Protein AF-A0A968ERX1-F1 (afdb_monomer_lite)

Secondary structure (DSSP, 8-state):
-HHHHHH-SSTT--EEEEEE-SSSHHHHHHHHHHHTT--EEEEEEE--S--HHHHHHHHS---PPPGGGPPP-S-GGG--S--TTHHHHHHHHTTT-SS--

Radius of gyration: 15.02 Å; chains: 1; bounding box: 30×35×37 Å

Sequence (101 aa):
VFAYLRVAPSPGEPVDVAVPTGNFGNVYAGFVARRMGVPIERLIVATNENDVLAEFFATGRYRVRAAADVVPTSSPSMDISKASNFERYVYALHGDDPVAT

pLDDT: mean 93.43, std 5.03, range [61.69, 98.12]

Foldseek 3Di:
DVVLVVPQPDPPRADEAEDADAQCPVLVVVVVVVVVPRRHDHYHYDADPLCQVVCCVVPVDRDFDDLVRQDCDPCNRNSHRDNNCVVVVVCVVQVVDPVSD

Structure (mmCIF, N/CA/C/O backbone):
data_AF-A0A968ERX1-F1
#
_entry.id   AF-A0A968ERX1-F1
#
loop_
_atom_site.group_PDB
_atom_site.id
_atom_site.type_symbol
_atom_site.label_atom_id
_atom_site.label_alt_id
_atom_site.label_comp_id
_atom_site.label_asym_id
_atom_site.label_entity_id
_atom_site.label_seq_id
_atom_site.pdbx_PDB_ins_code
_atom_site.Cartn_x
_atom_site.Cartn_y
_atom_site.Cartn_z
_atom_site.occupancy
_atom_site.B_iso_or_equiv
_atom_site.auth_seq_id
_atom_site.auth_comp_id
_atom_site.auth_asym_id
_atom_site.auth_atom_id
_atom_site.pdbx_PDB_model_num
ATOM 1 N N . VAL A 1 1 ? -0.848 0.620 13.947 1.00 90.56 1 VAL A N 1
ATOM 2 C CA . VAL A 1 1 ? -1.514 0.703 15.273 1.00 90.56 1 VAL A CA 1
ATOM 3 C C . VAL A 1 1 ? -0.933 1.816 16.136 1.00 90.56 1 VAL A C 1
ATOM 5 O O . VAL A 1 1 ? -1.664 2.744 16.431 1.00 90.56 1 VAL A O 1
ATOM 8 N N . PHE A 1 2 ? 0.361 1.787 16.486 1.00 96.56 2 PHE A N 1
ATOM 9 C CA . PHE A 1 2 ? 0.968 2.817 17.348 1.00 96.56 2 PHE A CA 1
ATOM 10 C C . PHE A 1 2 ? 0.709 4.256 16.871 1.00 96.56 2 PHE A C 1
ATOM 12 O O . PHE A 1 2 ? 0.216 5.071 17.640 1.00 96.56 2 PHE A O 1
ATOM 19 N N . ALA A 1 3 ? 0.978 4.548 15.592 1.00 96.19 3 ALA A N 1
ATOM 20 C CA . ALA A 1 3 ? 0.746 5.879 15.030 1.00 96.19 3 ALA A CA 1
ATOM 21 C C . ALA A 1 3 ? -0.732 6.300 15.113 1.00 96.19 3 ALA A C 1
ATOM 23 O O . ALA A 1 3 ? -1.007 7.402 15.566 1.00 96.19 3 ALA A O 1
ATOM 24 N N . TYR A 1 4 ? -1.670 5.406 14.772 1.00 97.56 4 TYR A N 1
ATOM 25 C CA . TYR A 1 4 ? -3.114 5.659 14.875 1.00 97.56 4 TYR A CA 1
ATOM 26 C C . TYR A 1 4 ? -3.511 6.134 16.280 1.00 97.56 4 TYR A C 1
ATOM 28 O O . TYR A 1 4 ? -4.093 7.201 16.423 1.00 97.56 4 TYR A O 1
ATOM 36 N N . LEU A 1 5 ? -3.095 5.405 17.322 1.00 96.62 5 LEU A N 1
ATOM 37 C CA . LEU A 1 5 ? -3.411 5.739 18.718 1.00 96.62 5 LEU A CA 1
ATOM 38 C C . LEU A 1 5 ? -2.843 7.093 19.176 1.00 96.62 5 LEU A C 1
ATOM 40 O O . LEU A 1 5 ? -3.252 7.609 20.210 1.00 96.62 5 LEU A O 1
ATOM 44 N N . ARG A 1 6 ? -1.869 7.645 18.447 1.00 96.88 6 ARG A N 1
ATOM 45 C CA . ARG A 1 6 ? -1.211 8.916 18.771 1.00 96.88 6 ARG A CA 1
ATOM 46 C C . ARG A 1 6 ? -1.780 10.104 18.007 1.00 96.88 6 ARG A C 1
ATOM 48 O O . ARG A 1 6 ? -1.552 11.226 18.444 1.00 96.88 6 ARG A O 1
ATOM 55 N N . VAL A 1 7 ? -2.435 9.868 16.871 1.00 96.88 7 VAL A N 1
ATOM 56 C CA . VAL A 1 7 ? -2.872 10.934 15.953 1.00 96.88 7 VAL A CA 1
ATOM 57 C C . VAL A 1 7 ? -4.381 10.970 15.733 1.00 96.88 7 VAL A C 1
ATOM 59 O O . VAL A 1 7 ? -4.875 11.978 15.242 1.00 96.88 7 VAL A O 1
ATOM 62 N N . ALA A 1 8 ? -5.108 9.901 16.075 1.00 96.31 8 ALA A N 1
ATOM 63 C CA . ALA A 1 8 ? -6.564 9.888 15.994 1.00 96.31 8 ALA A CA 1
ATOM 64 C C . ALA A 1 8 ? -7.145 10.992 16.902 1.00 96.31 8 ALA A C 1
ATOM 66 O O . ALA A 1 8 ? -6.771 11.041 18.079 1.00 96.31 8 ALA A O 1
ATOM 67 N N . PRO A 1 9 ? -8.038 11.868 16.399 1.00 92.12 9 PRO A N 1
ATOM 68 C CA . PRO A 1 9 ? -8.581 12.963 17.205 1.00 92.12 9 PRO A CA 1
ATOM 69 C C . PRO A 1 9 ? -9.437 12.461 18.374 1.00 92.12 9 PRO A C 1
ATOM 71 O O . PRO A 1 9 ? -9.429 13.054 19.452 1.00 92.12 9 PRO A O 1
ATOM 74 N N . SER A 1 10 ? -10.125 11.332 18.184 1.00 95.25 10 SER A N 1
ATOM 75 C CA . SER A 1 10 ? -10.819 10.601 19.242 1.00 95.25 10 SER A CA 1
ATOM 76 C C . SER A 1 10 ? -10.844 9.085 18.960 1.00 95.25 10 SER A C 1
ATOM 78 O O . SER A 1 10 ? -10.562 8.654 17.834 1.00 95.25 10 SER A O 1
ATOM 80 N N . PRO A 1 11 ? -11.127 8.230 19.965 1.00 92.81 11 PRO A N 1
ATOM 81 C CA . PRO A 1 11 ? -11.217 6.787 19.760 1.00 92.81 11 PRO A CA 1
ATOM 82 C C . PRO A 1 11 ? -12.266 6.422 18.705 1.00 92.81 11 PRO A C 1
ATOM 84 O O . PRO A 1 11 ? -13.434 6.771 18.835 1.00 92.81 11 PRO A O 1
ATOM 87 N N . GLY A 1 12 ? -11.855 5.671 17.684 1.00 94.19 12 GLY A N 1
ATOM 88 C CA . GLY A 1 12 ? -12.749 5.232 16.612 1.00 94.19 12 GLY A CA 1
ATOM 89 C C . GLY A 1 12 ? -12.838 6.200 15.434 1.00 94.19 12 GLY A C 1
ATOM 90 O O . GLY A 1 12 ? -13.297 5.788 14.372 1.00 94.19 12 GLY A O 1
ATOM 91 N N . GLU A 1 13 ? -12.347 7.437 15.563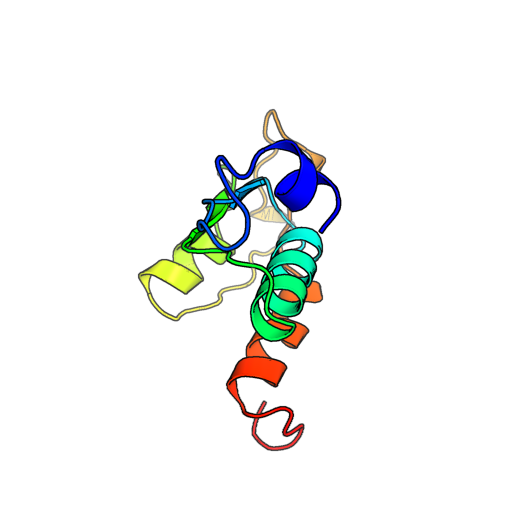 1.00 97.50 13 GLU A N 1
ATOM 92 C CA . GLU A 1 13 ? -12.266 8.335 14.413 1.00 97.50 13 GLU A CA 1
ATOM 93 C C . GLU A 1 13 ? -11.237 7.820 13.402 1.00 97.50 13 GLU A C 1
ATOM 95 O O . GLU A 1 13 ? -10.148 7.380 13.802 1.00 97.50 13 GLU A O 1
ATOM 100 N N . PRO A 1 14 ? -11.575 7.830 12.102 1.00 97.25 14 PRO A N 1
ATOM 101 C CA . PRO A 1 14 ? -10.697 7.313 11.077 1.00 97.25 14 PRO A CA 1
ATOM 102 C C . PRO A 1 14 ? -9.565 8.283 10.743 1.00 97.25 14 PRO A C 1
ATOM 104 O O . PRO A 1 14 ? -9.690 9.499 10.879 1.00 97.25 14 PRO A O 1
ATOM 107 N N . VAL A 1 15 ? -8.461 7.732 10.245 1.00 97.75 15 VAL A N 1
ATOM 108 C CA . VAL A 1 15 ? -7.339 8.512 9.713 1.00 97.75 15 VAL A CA 1
ATOM 109 C C . VAL A 1 15 ? -6.980 8.047 8.311 1.00 97.75 15 VAL A C 1
ATOM 111 O O . VAL A 1 15 ? -7.130 6.871 7.967 1.00 97.75 15 VAL A O 1
ATOM 114 N N . ASP A 1 16 ? -6.440 8.962 7.517 1.00 98.00 16 ASP A N 1
ATOM 115 C CA . ASP A 1 16 ? -5.791 8.620 6.259 1.00 98.00 16 ASP A CA 1
ATOM 116 C C . ASP A 1 16 ? -4.309 8.338 6.490 1.00 98.00 16 ASP A C 1
ATOM 118 O O . ASP A 1 16 ? -3.635 9.021 7.264 1.00 98.00 16 ASP A O 1
ATOM 122 N N . VAL A 1 17 ? -3.784 7.334 5.795 1.00 98.00 17 VAL A N 1
ATOM 123 C CA . VAL A 1 17 ? -2.378 6.942 5.888 1.00 98.00 17 VAL A CA 1
ATOM 124 C C . VAL A 1 17 ? -1.779 6.940 4.492 1.00 98.00 17 VAL A C 1
ATOM 126 O O . VAL A 1 17 ? -2.172 6.139 3.649 1.00 98.00 17 VAL A O 1
ATOM 129 N N . ALA A 1 18 ? -0.801 7.812 4.256 1.00 97.88 18 ALA A N 1
ATOM 130 C 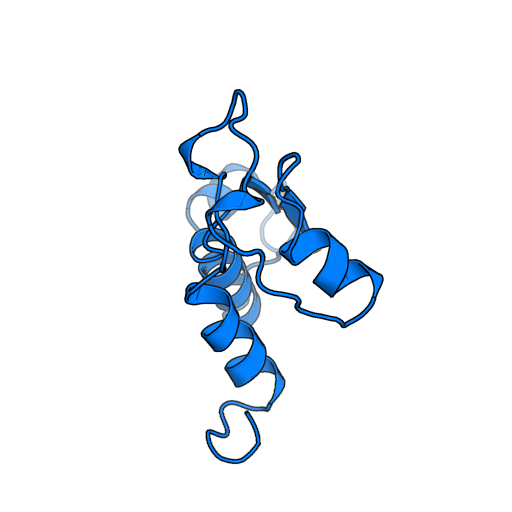CA . ALA A 1 18 ? 0.009 7.793 3.045 1.00 97.88 18 ALA A CA 1
ATOM 131 C C . ALA A 1 18 ? 1.325 7.059 3.295 1.00 97.88 18 ALA A C 1
ATOM 133 O O . ALA A 1 18 ? 2.026 7.335 4.269 1.00 97.88 18 ALA A O 1
ATOM 134 N N . VAL A 1 19 ? 1.655 6.118 2.412 1.00 97.25 19 VAL A N 1
ATOM 135 C CA . VAL A 1 19 ? 2.862 5.301 2.519 1.00 97.25 19 VAL A CA 1
ATOM 136 C C . VAL A 1 19 ? 3.679 5.449 1.233 1.00 97.25 19 VAL A C 1
ATOM 138 O O . VAL A 1 19 ? 3.253 4.932 0.196 1.00 97.25 19 VAL A O 1
ATOM 141 N N . PRO A 1 20 ? 4.855 6.106 1.275 1.00 95.62 20 PRO A N 1
ATOM 142 C CA . PRO A 1 20 ? 5.817 6.016 0.185 1.00 95.62 20 PRO A CA 1
ATOM 143 C C . PRO A 1 20 ? 6.308 4.571 0.093 1.00 95.62 20 PRO A C 1
ATOM 145 O O . PRO A 1 20 ? 6.789 3.999 1.078 1.00 95.62 20 PRO A O 1
ATOM 148 N N . THR A 1 21 ? 6.116 3.930 -1.058 1.00 93.69 21 THR A N 1
ATOM 149 C CA . THR A 1 21 ? 6.404 2.505 -1.197 1.00 93.69 21 THR A CA 1
ATOM 150 C C . THR A 1 21 ? 6.948 2.138 -2.567 1.00 93.69 21 THR A C 1
ATOM 152 O O . THR A 1 21 ? 6.454 2.587 -3.594 1.00 93.69 21 THR A O 1
ATOM 155 N N . GLY A 1 22 ? 7.945 1.256 -2.553 1.00 90.50 22 GLY A N 1
ATOM 156 C CA . GLY A 1 22 ? 8.309 0.451 -3.710 1.00 90.50 22 GLY A CA 1
ATOM 157 C C . GLY A 1 22 ? 7.770 -0.969 -3.550 1.00 90.50 22 GLY A C 1
ATOM 158 O O . GLY A 1 22 ? 6.855 -1.401 -4.241 1.00 90.50 22 GLY A O 1
ATOM 159 N N . ASN A 1 23 ? 8.295 -1.700 -2.563 1.00 93.69 23 ASN A N 1
ATOM 160 C CA . ASN A 1 23 ? 8.038 -3.135 -2.425 1.00 93.69 23 ASN A CA 1
ATOM 161 C C . ASN A 1 23 ? 6.652 -3.522 -1.849 1.00 93.69 23 ASN A C 1
ATOM 163 O O . ASN A 1 23 ? 6.403 -4.698 -1.592 1.00 93.69 23 ASN A O 1
ATOM 167 N N . PHE A 1 24 ? 5.765 -2.560 -1.579 1.00 96.25 24 PHE A N 1
ATOM 168 C CA . PHE A 1 24 ? 4.395 -2.750 -1.067 1.00 96.25 24 PHE A CA 1
ATOM 169 C C . PHE A 1 24 ? 4.237 -3.351 0.346 1.00 96.25 24 PHE A C 1
ATOM 171 O O . PHE A 1 24 ? 3.123 -3.440 0.850 1.00 96.25 24 PHE A O 1
ATOM 178 N N . GLY A 1 25 ? 5.316 -3.724 1.042 1.00 96.19 25 GLY A N 1
ATOM 179 C CA . GLY A 1 25 ? 5.231 -4.364 2.366 1.00 96.19 25 GLY A CA 1
ATOM 180 C C . GLY A 1 25 ? 4.583 -3.484 3.442 1.00 96.19 25 GLY A C 1
ATOM 181 O O . GLY A 1 25 ? 3.696 -3.934 4.162 1.00 96.19 25 GLY A O 1
ATOM 182 N N . ASN A 1 26 ? 4.964 -2.204 3.504 1.00 96.31 26 ASN A N 1
ATOM 183 C CA . ASN A 1 26 ? 4.387 -1.254 4.463 1.00 96.31 26 ASN A CA 1
ATOM 184 C C . ASN A 1 26 ? 2.904 -0.975 4.180 1.00 96.31 26 ASN A C 1
ATOM 186 O O . ASN A 1 26 ? 2.110 -0.861 5.112 1.00 96.31 26 ASN A O 1
ATOM 190 N N . VAL A 1 27 ? 2.520 -0.910 2.900 1.00 97.38 27 VAL A N 1
ATOM 191 C CA . VAL A 1 27 ? 1.110 -0.785 2.507 1.00 97.38 27 VAL A CA 1
ATOM 192 C C . VAL A 1 27 ? 0.351 -2.046 2.900 1.00 97.38 27 VAL A C 1
ATOM 194 O O . VAL A 1 27 ? -0.685 -1.945 3.546 1.00 97.38 27 VAL A O 1
ATOM 197 N N . TYR A 1 28 ? 0.881 -3.236 2.610 1.00 97.62 28 TYR A N 1
ATOM 198 C CA . TYR A 1 28 ? 0.240 -4.487 3.009 1.00 97.62 28 TYR A CA 1
ATOM 199 C C . TYR A 1 28 ? 0.045 -4.578 4.532 1.00 97.62 28 TYR A C 1
ATOM 201 O O . TYR A 1 28 ? -1.030 -4.950 4.992 1.00 97.62 28 TYR A O 1
ATOM 209 N N . ALA A 1 29 ? 1.024 -4.149 5.334 1.00 97.81 29 ALA A N 1
ATOM 210 C CA . ALA A 1 29 ? 0.868 -4.070 6.788 1.00 97.81 29 ALA A CA 1
ATOM 211 C C . ALA A 1 29 ? -0.245 -3.089 7.213 1.00 97.81 29 ALA A C 1
ATOM 213 O O . ALA A 1 29 ? -1.012 -3.386 8.129 1.00 97.81 29 ALA A O 1
ATOM 214 N N . GLY A 1 30 ? -0.371 -1.943 6.534 1.00 97.75 30 GLY A N 1
ATOM 215 C CA . GLY A 1 30 ? -1.484 -1.008 6.723 1.00 97.75 30 GLY A CA 1
ATOM 216 C C . GLY A 1 30 ? -2.842 -1.620 6.361 1.00 97.75 30 GLY A C 1
ATOM 217 O O . GLY A 1 30 ? -3.805 -1.469 7.110 1.00 97.75 30 GLY A O 1
ATOM 218 N N . PHE A 1 31 ? -2.905 -2.371 5.260 1.00 97.62 31 PHE A N 1
ATOM 219 C CA . PHE A 1 31 ? -4.092 -3.117 4.840 1.00 97.62 31 PHE A CA 1
ATOM 220 C C . PHE A 1 31 ? -4.497 -4.171 5.879 1.00 97.62 31 PHE A C 1
ATOM 222 O O . PHE A 1 31 ? -5.660 -4.226 6.276 1.00 97.62 31 PHE A O 1
ATOM 229 N N . VAL A 1 32 ? -3.540 -4.951 6.390 1.00 97.88 32 VAL A N 1
ATOM 230 C CA . VAL A 1 32 ? -3.783 -5.922 7.468 1.00 97.88 32 VAL A CA 1
ATOM 231 C C . VAL A 1 32 ? -4.283 -5.216 8.729 1.00 97.88 32 VAL A C 1
ATOM 233 O O . VAL A 1 32 ? -5.280 -5.640 9.305 1.00 97.88 32 VAL A O 1
ATOM 236 N N . ALA A 1 33 ? -3.664 -4.101 9.131 1.00 98.06 33 ALA A N 1
ATOM 237 C CA . ALA A 1 33 ? -4.116 -3.325 10.287 1.00 98.06 33 ALA A CA 1
ATOM 238 C C . ALA A 1 33 ? -5.566 -2.833 10.127 1.00 98.06 33 ALA A C 1
ATOM 240 O O . ALA A 1 33 ? -6.345 -2.915 11.077 1.00 98.06 33 ALA A O 1
ATOM 241 N N . ARG A 1 34 ? -5.952 -2.384 8.924 1.00 97.62 34 ARG A N 1
ATOM 242 C CA . ARG A 1 34 ? -7.343 -2.032 8.603 1.00 97.62 34 ARG A CA 1
ATOM 243 C C . ARG A 1 34 ? -8.274 -3.244 8.718 1.00 97.62 34 ARG A C 1
ATOM 245 O O . ARG A 1 34 ? -9.310 -3.140 9.366 1.00 97.62 34 ARG A O 1
ATOM 252 N N . ARG A 1 35 ? -7.900 -4.403 8.155 1.00 96.06 35 ARG A N 1
ATOM 253 C CA . ARG A 1 35 ? -8.680 -5.660 8.244 1.00 96.06 35 ARG A CA 1
ATOM 254 C C . ARG A 1 35 ? -8.832 -6.149 9.693 1.00 96.06 35 ARG A C 1
ATOM 256 O O . ARG A 1 35 ? -9.834 -6.773 10.017 1.00 96.06 35 ARG A O 1
ATOM 263 N N . MET A 1 36 ? -7.879 -5.823 10.569 1.00 97.31 36 MET A N 1
ATOM 264 C CA . MET A 1 36 ? -7.934 -6.093 12.014 1.00 97.31 36 MET A CA 1
ATOM 265 C C . MET A 1 36 ? -8.787 -5.087 12.813 1.00 97.31 36 MET A C 1
ATOM 267 O O . MET A 1 36 ? -8.910 -5.239 14.026 1.00 97.31 36 MET A O 1
ATOM 271 N N . GLY A 1 37 ? -9.362 -4.065 12.171 1.00 97.12 37 GLY A N 1
ATOM 272 C CA . GLY A 1 37 ? -10.273 -3.108 12.806 1.00 97.12 37 GLY A CA 1
ATOM 273 C C . GLY A 1 37 ? -9.659 -1.755 13.169 1.00 97.12 37 GLY A C 1
ATOM 274 O O . GLY A 1 37 ? -10.321 -0.960 13.829 1.00 97.12 37 GLY A O 1
ATOM 275 N N . VAL A 1 38 ? -8.424 -1.451 12.750 1.00 98.06 38 VAL A N 1
ATOM 276 C CA . VAL A 1 38 ? -7.893 -0.085 12.895 1.00 98.06 38 VAL A CA 1
ATOM 277 C C . VAL A 1 38 ? -8.653 0.855 11.942 1.00 98.06 38 VAL A C 1
ATOM 279 O O . VAL A 1 38 ? -8.678 0.564 10.743 1.00 98.06 38 VAL A O 1
ATOM 282 N N . PRO A 1 39 ? -9.218 1.983 12.421 1.00 97.94 39 PRO A N 1
ATOM 283 C CA . PRO A 1 39 ? -9.940 2.959 11.596 1.00 97.94 39 PRO A CA 1
ATOM 284 C C . PRO A 1 39 ? -9.031 3.693 10.593 1.00 97.94 39 PRO A C 1
ATOM 286 O O . PRO A 1 39 ? -8.577 4.812 10.823 1.00 97.94 39 PRO A O 1
ATOM 289 N N . ILE A 1 40 ? -8.730 3.038 9.472 1.00 98.12 40 ILE A N 1
ATOM 290 C CA . ILE A 1 40 ? -8.008 3.616 8.333 1.00 98.12 40 ILE A CA 1
ATOM 291 C C . ILE A 1 40 ? -9.013 3.826 7.199 1.00 98.12 40 ILE A C 1
ATOM 293 O O . ILE A 1 40 ? -9.503 2.844 6.636 1.00 98.12 40 ILE A O 1
ATOM 297 N N . GLU A 1 41 ? -9.293 5.083 6.852 1.00 97.56 41 GLU A N 1
ATOM 298 C CA . GLU A 1 41 ? -10.235 5.428 5.777 1.00 97.56 41 GLU A CA 1
ATOM 299 C C . GLU A 1 41 ? -9.579 5.212 4.411 1.00 97.56 41 GLU A C 1
ATOM 301 O O . GLU A 1 41 ? -9.950 4.303 3.656 1.00 97.56 41 GLU A O 1
ATOM 306 N N . ARG A 1 42 ? -8.524 5.984 4.122 1.00 97.56 42 ARG A N 1
ATOM 307 C CA . ARG A 1 42 ? -7.714 5.834 2.911 1.00 97.56 42 ARG A CA 1
ATOM 308 C C . ARG A 1 42 ? -6.319 5.343 3.255 1.00 97.56 42 ARG A C 1
ATOM 310 O O . ARG A 1 42 ? -5.628 5.897 4.107 1.00 97.56 42 ARG A O 1
ATOM 317 N N . LEU A 1 43 ? -5.890 4.317 2.531 1.00 97.44 43 LEU A N 1
ATOM 318 C CA . LEU A 1 43 ? -4.507 3.865 2.516 1.00 97.44 43 LEU A CA 1
ATOM 319 C C . LEU A 1 43 ? -3.905 4.247 1.164 1.00 97.44 43 LEU A C 1
ATOM 321 O O . LEU A 1 43 ? -4.184 3.613 0.149 1.00 97.44 43 LEU A O 1
ATOM 325 N N . ILE A 1 44 ? -3.141 5.333 1.151 1.00 97.62 44 ILE A N 1
ATOM 326 C CA . ILE A 1 44 ? -2.635 5.971 -0.062 1.00 97.62 44 ILE A CA 1
ATOM 327 C C . ILE A 1 44 ? -1.269 5.374 -0.402 1.00 97.62 44 ILE A C 1
ATOM 329 O O . ILE A 1 44 ? -0.330 5.427 0.397 1.00 97.62 44 ILE A O 1
ATOM 333 N N . VAL A 1 45 ? -1.167 4.824 -1.609 1.00 96.75 45 VAL A N 1
ATOM 334 C CA . VAL A 1 45 ? 0.062 4.260 -2.172 1.00 96.75 45 VAL A CA 1
ATOM 335 C C . VAL A 1 45 ? 0.789 5.367 -2.925 1.00 96.75 45 VAL A C 1
ATOM 337 O O . VAL A 1 45 ? 0.342 5.781 -3.990 1.00 96.75 45 VAL A O 1
ATOM 340 N N . ALA A 1 46 ? 1.890 5.864 -2.366 1.00 95.75 46 ALA A N 1
ATOM 341 C CA . ALA A 1 46 ? 2.716 6.873 -3.019 1.00 95.75 46 ALA A C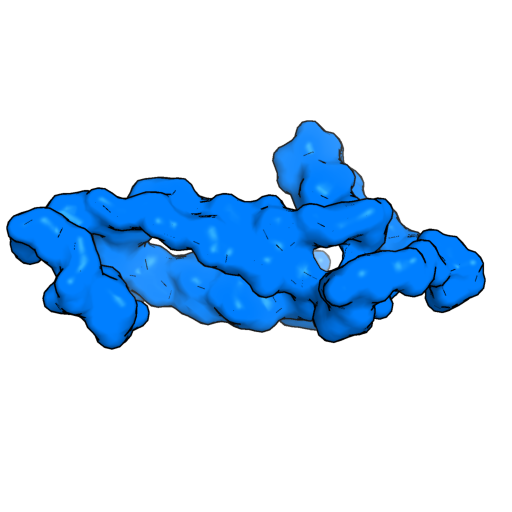A 1
ATOM 342 C C . ALA A 1 46 ? 3.934 6.202 -3.672 1.00 95.75 46 ALA A C 1
ATOM 344 O O . ALA A 1 46 ? 4.771 5.622 -2.977 1.00 95.75 46 ALA A O 1
ATOM 345 N N . THR A 1 47 ? 4.025 6.272 -5.000 1.00 94.00 47 THR A N 1
ATOM 346 C CA . THR A 1 47 ? 5.183 5.812 -5.785 1.00 94.00 47 THR A CA 1
ATOM 347 C C . THR A 1 47 ? 5.987 7.000 -6.305 1.00 94.00 47 THR A C 1
ATOM 349 O O . THR A 1 47 ? 5.503 8.131 -6.310 1.00 94.00 47 THR A O 1
ATOM 352 N N . ASN A 1 48 ? 7.215 6.737 -6.743 1.00 93.81 48 ASN A N 1
ATOM 353 C CA . ASN A 1 48 ? 8.002 7.684 -7.526 1.00 93.81 48 ASN A CA 1
ATOM 354 C C . ASN A 1 48 ? 7.737 7.454 -9.029 1.00 93.81 48 ASN A C 1
ATOM 356 O O . ASN A 1 48 ? 6.708 6.878 -9.395 1.00 93.81 48 ASN A O 1
ATOM 360 N N . GLU A 1 49 ? 8.654 7.883 -9.891 1.00 92.75 49 GLU A N 1
ATOM 361 C CA . GLU A 1 49 ? 8.607 7.694 -11.345 1.00 92.75 49 GLU A CA 1
ATOM 362 C C . GLU A 1 49 ? 8.529 6.209 -11.767 1.00 92.75 49 GLU A C 1
ATOM 364 O O . GLU A 1 49 ? 8.070 5.896 -12.867 1.00 92.75 49 GLU A O 1
ATOM 369 N N . ASN A 1 50 ? 8.923 5.277 -10.892 1.00 91.50 50 ASN A N 1
ATOM 370 C CA . ASN A 1 50 ? 8.731 3.836 -11.053 1.00 91.50 50 ASN A CA 1
ATOM 371 C C . ASN A 1 50 ? 7.327 3.432 -10.560 1.00 91.50 50 ASN A C 1
ATOM 373 O O . ASN A 1 50 ? 7.123 2.851 -9.494 1.00 91.50 50 ASN A O 1
ATOM 377 N N . ASP A 1 51 ? 6.332 3.758 -11.376 1.00 88.19 51 ASP A N 1
ATOM 378 C CA . ASP A 1 51 ? 4.907 3.835 -11.039 1.00 88.19 51 ASP A CA 1
ATOM 379 C C . ASP A 1 51 ? 4.099 2.527 -11.198 1.00 88.19 51 ASP A C 1
ATOM 381 O O . ASP A 1 51 ? 2.879 2.570 -11.351 1.00 88.19 51 ASP A O 1
ATOM 385 N N . VAL A 1 52 ? 4.731 1.346 -11.121 1.00 91.50 52 VAL A N 1
ATOM 386 C CA . VAL A 1 52 ? 4.062 0.053 -11.416 1.00 91.50 52 VAL A CA 1
ATOM 387 C C . VAL A 1 52 ? 2.797 -0.193 -10.581 1.00 91.50 52 VAL A C 1
ATOM 389 O O . VAL A 1 52 ? 1.824 -0.780 -11.053 1.00 91.50 52 VAL A O 1
ATOM 392 N N . LEU A 1 53 ? 2.796 0.272 -9.329 1.00 92.81 53 LEU A N 1
ATOM 393 C CA . LEU A 1 53 ? 1.645 0.168 -8.434 1.00 92.81 53 LEU A CA 1
ATOM 394 C C . LEU A 1 53 ? 0.575 1.211 -8.768 1.00 92.81 53 LEU A C 1
ATOM 396 O O . LEU A 1 53 ? -0.610 0.899 -8.693 1.00 92.81 53 LEU A O 1
ATOM 400 N N . ALA A 1 54 ? 0.970 2.427 -9.149 1.00 92.50 54 ALA A N 1
ATOM 401 C CA . ALA A 1 54 ? 0.023 3.456 -9.561 1.00 92.50 54 ALA A CA 1
ATOM 402 C C . ALA A 1 54 ? -0.688 3.053 -10.866 1.00 92.50 54 ALA A C 1
ATOM 404 O O . ALA A 1 54 ? -1.911 3.162 -10.937 1.00 92.50 54 ALA A O 1
ATOM 405 N N . GLU A 1 55 ? 0.042 2.493 -11.843 1.00 92.44 55 GLU A N 1
ATOM 406 C CA . GLU A 1 55 ? -0.529 1.906 -13.067 1.00 92.44 55 GLU A CA 1
ATOM 407 C C . GLU A 1 55 ? -1.557 0.820 -12.713 1.00 92.44 55 GLU A C 1
ATOM 409 O O . GLU A 1 55 ? -2.681 0.841 -13.225 1.00 92.44 55 GLU A O 1
ATOM 414 N N . PHE A 1 56 ? -1.224 -0.077 -11.775 1.00 93.50 56 PHE A N 1
ATOM 415 C CA . PHE A 1 56 ? -2.149 -1.108 -11.306 1.00 93.50 56 PHE A CA 1
ATOM 416 C C . PHE A 1 56 ? -3.415 -0.522 -10.673 1.00 93.50 56 PHE A C 1
ATOM 418 O O . PHE A 1 56 ? -4.512 -0.898 -11.074 1.00 93.50 56 PHE A O 1
ATOM 425 N N . PHE A 1 57 ? -3.309 0.397 -9.710 1.00 92.75 57 PHE A N 1
ATOM 426 C CA . PHE A 1 57 ? -4.500 0.936 -9.040 1.00 92.75 57 PHE A CA 1
ATOM 427 C C . PHE A 1 57 ? -5.364 1.806 -9.962 1.00 92.75 57 PHE A C 1
ATOM 429 O O . PHE A 1 57 ? -6.570 1.897 -9.746 1.00 92.75 57 PHE A O 1
ATOM 436 N N . ALA A 1 58 ? -4.778 2.413 -10.997 1.00 93.94 58 ALA A N 1
ATOM 437 C CA . ALA A 1 58 ? -5.520 3.190 -11.984 1.00 93.94 58 ALA A CA 1
ATOM 438 C C . ALA A 1 58 ? -6.198 2.320 -13.058 1.00 93.94 58 ALA A C 1
ATOM 440 O O . ALA A 1 58 ? -7.276 2.667 -13.534 1.00 93.94 58 ALA A O 1
ATOM 441 N N . THR A 1 59 ? -5.570 1.212 -13.469 1.00 94.81 59 THR A N 1
ATOM 442 C CA . THR A 1 59 ? -5.977 0.462 -14.677 1.00 94.81 59 THR A CA 1
ATOM 443 C C . THR A 1 59 ? -6.327 -1.008 -14.437 1.00 94.81 59 THR A C 1
ATOM 445 O O . THR A 1 59 ? -6.838 -1.672 -15.337 1.00 94.81 59 THR A O 1
ATOM 448 N N . GLY A 1 60 ? -6.009 -1.546 -13.261 1.00 91.56 60 GLY A N 1
ATOM 449 C CA . GLY A 1 60 ? -6.063 -2.974 -12.943 1.00 91.56 60 GLY A CA 1
ATOM 450 C C . GLY A 1 60 ? -4.923 -3.804 -13.547 1.00 91.56 60 GLY A C 1
ATOM 451 O O . GLY A 1 60 ? -4.881 -5.015 -13.344 1.00 91.56 60 GLY A O 1
ATOM 452 N N . ARG A 1 61 ? -3.991 -3.198 -14.296 1.00 91.56 61 ARG A N 1
ATOM 453 C CA . ARG A 1 61 ? -2.899 -3.917 -14.967 1.00 91.56 61 ARG A CA 1
ATOM 454 C C . ARG A 1 61 ? -1.612 -3.822 -14.163 1.00 91.56 61 ARG A C 1
ATOM 456 O O . ARG A 1 61 ? -1.084 -2.738 -13.949 1.00 91.56 61 ARG A O 1
ATOM 463 N N . TYR A 1 62 ? -1.079 -4.970 -13.757 1.00 90.94 62 TYR A N 1
ATOM 464 C CA . TYR A 1 62 ? 0.229 -5.052 -13.117 1.00 90.94 62 TYR A CA 1
ATOM 465 C C . TYR A 1 62 ? 1.288 -5.476 -14.138 1.00 90.94 62 TYR A C 1
ATOM 467 O O . TYR A 1 62 ? 1.337 -6.636 -14.552 1.00 90.94 62 TYR A O 1
ATOM 475 N N . ARG A 1 63 ? 2.138 -4.535 -14.559 1.00 88.75 63 ARG A N 1
ATOM 476 C CA . ARG A 1 63 ? 3.172 -4.763 -15.577 1.00 88.75 63 ARG A CA 1
ATOM 477 C C . ARG A 1 63 ? 4.563 -4.585 -14.982 1.00 88.75 63 ARG A C 1
ATOM 479 O O . ARG A 1 63 ? 5.048 -3.469 -14.839 1.00 88.75 63 ARG A O 1
ATOM 486 N N . VAL A 1 64 ? 5.223 -5.698 -14.672 1.00 88.19 64 VAL A N 1
ATOM 487 C CA . VAL A 1 64 ? 6.613 -5.686 -14.192 1.00 88.19 64 VAL A CA 1
ATOM 488 C C . VAL A 1 64 ? 7.509 -4.991 -15.220 1.00 88.19 64 VAL A C 1
ATOM 490 O O . VAL A 1 64 ? 7.464 -5.313 -16.407 1.00 88.19 64 VAL A O 1
ATOM 493 N N . ARG A 1 65 ? 8.321 -4.038 -14.759 1.00 84.44 65 ARG A N 1
ATOM 494 C CA . ARG A 1 65 ? 9.311 -3.349 -15.597 1.00 84.44 65 ARG A CA 1
ATOM 495 C C . ARG A 1 65 ? 10.574 -4.201 -15.708 1.00 84.44 65 ARG A C 1
ATOM 497 O O . ARG A 1 65 ? 10.943 -4.872 -14.743 1.00 84.44 65 ARG A O 1
ATOM 504 N N . ALA A 1 66 ? 11.255 -4.196 -16.853 1.00 87.25 66 ALA A N 1
ATOM 505 C CA . ALA A 1 66 ? 12.577 -4.810 -16.903 1.00 87.25 66 ALA A CA 1
ATOM 506 C C . ALA A 1 66 ? 13.538 -4.000 -16.019 1.00 87.25 66 ALA A C 1
ATOM 508 O O . ALA A 1 66 ? 13.351 -2.802 -15.828 1.00 87.25 66 ALA A O 1
ATOM 509 N N . ALA A 1 67 ? 14.588 -4.631 -15.486 1.00 84.06 67 ALA A N 1
ATOM 510 C CA . ALA A 1 67 ? 15.564 -3.924 -14.650 1.00 84.06 67 ALA A CA 1
ATOM 511 C C . ALA A 1 67 ? 16.229 -2.743 -15.385 1.00 84.06 67 ALA A C 1
ATOM 513 O O . ALA A 1 67 ? 16.565 -1.747 -14.759 1.00 84.06 67 ALA A O 1
ATOM 514 N N . ALA A 1 68 ? 16.369 -2.841 -16.712 1.00 87.62 68 ALA A N 1
ATOM 515 C CA . ALA A 1 68 ? 16.886 -1.769 -17.560 1.00 87.62 68 ALA A CA 1
ATOM 516 C C . ALA A 1 68 ? 15.927 -0.569 -17.704 1.00 87.62 68 ALA A C 1
ATOM 518 O O . ALA A 1 68 ? 16.378 0.514 -18.061 1.00 87.62 68 ALA A O 1
ATOM 519 N N . ASP A 1 69 ? 14.633 -0.753 -17.416 1.00 88.38 69 ASP A N 1
ATOM 520 C CA . ASP A 1 69 ? 13.592 0.280 -17.528 1.00 88.38 69 ASP A CA 1
ATOM 521 C C . ASP A 1 69 ? 13.303 0.982 -16.189 1.00 88.38 69 ASP A C 1
ATOM 523 O O . ASP A 1 69 ? 12.425 1.848 -16.119 1.00 88.38 69 ASP A O 1
ATOM 527 N N . VAL A 1 70 ? 13.978 0.572 -15.109 1.00 91.38 70 VAL A N 1
ATOM 528 C CA . VAL A 1 70 ? 13.887 1.233 -13.804 1.00 91.38 70 VAL A CA 1
ATOM 529 C C . VAL A 1 70 ? 14.715 2.508 -13.862 1.00 91.38 70 VAL A C 1
ATOM 531 O O . VAL A 1 70 ? 15.911 2.478 -14.156 1.00 91.38 70 VAL A O 1
ATOM 534 N N . VAL A 1 71 ? 14.073 3.635 -13.579 1.00 92.81 71 VAL A N 1
ATOM 535 C CA . VAL A 1 71 ? 14.719 4.945 -13.614 1.00 92.81 71 VAL A CA 1
ATOM 536 C C . VAL A 1 71 ? 15.288 5.241 -12.227 1.00 92.81 71 VAL A C 1
ATOM 538 O O . VAL A 1 71 ? 14.538 5.139 -11.257 1.00 92.81 71 VAL A O 1
ATOM 541 N N . PRO A 1 72 ? 16.575 5.614 -12.102 1.00 94.62 72 PRO A N 1
ATOM 542 C CA . PRO A 1 72 ? 17.122 6.113 -10.847 1.00 94.62 72 PRO A CA 1
ATOM 543 C C . PRO A 1 72 ? 16.445 7.422 -10.438 1.00 94.62 72 PRO A C 1
ATOM 545 O O . PRO A 1 72 ? 16.379 8.362 -11.233 1.00 94.62 72 PRO A O 1
ATOM 548 N N . THR A 1 73 ? 15.982 7.506 -9.196 1.00 95.75 73 THR A N 1
ATOM 549 C CA . THR A 1 73 ? 15.281 8.684 -8.668 1.00 95.75 73 THR A CA 1
ATOM 550 C C . THR A 1 73 ? 15.974 9.243 -7.424 1.00 95.75 73 THR A C 1
ATOM 552 O O . THR A 1 73 ? 16.933 8.682 -6.892 1.00 95.75 73 THR A O 1
ATOM 555 N N . SER A 1 74 ? 15.461 10.362 -6.906 1.00 96.00 74 SER A N 1
ATOM 556 C CA . SER A 1 74 ? 15.865 10.906 -5.600 1.00 96.00 74 SER A CA 1
ATOM 557 C C . SER A 1 74 ? 15.402 10.046 -4.412 1.00 96.00 74 SER A C 1
ATOM 559 O O . SER A 1 74 ? 15.801 10.296 -3.274 1.00 96.00 74 SER A O 1
ATOM 561 N N . SER A 1 75 ? 14.589 9.016 -4.666 1.00 94.44 75 SER A N 1
ATOM 562 C CA . SER A 1 75 ? 14.041 8.082 -3.679 1.00 94.44 75 SER A CA 1
ATOM 563 C C . SER A 1 75 ? 14.469 6.637 -3.992 1.00 94.44 75 SER A C 1
ATOM 565 O O . SER A 1 75 ? 13.624 5.772 -4.221 1.00 94.44 75 SER A O 1
ATOM 567 N N . PRO A 1 76 ? 15.780 6.325 -3.959 1.00 94.31 76 PRO A N 1
ATOM 568 C CA . PRO A 1 76 ? 16.340 5.099 -4.540 1.00 94.31 76 PRO A CA 1
ATOM 569 C C . PRO A 1 76 ? 15.809 3.801 -3.924 1.00 94.31 76 PRO A C 1
ATOM 571 O O . PRO A 1 76 ? 15.793 2.755 -4.561 1.00 94.31 76 PRO A O 1
ATOM 574 N N . SER A 1 77 ? 15.325 3.841 -2.680 1.00 92.81 77 SER A N 1
ATOM 575 C CA . SER A 1 77 ? 14.698 2.680 -2.028 1.00 92.81 77 SER A CA 1
ATOM 576 C C . SER A 1 77 ? 13.344 2.283 -2.636 1.00 92.81 77 SER A C 1
ATOM 578 O O . SER A 1 77 ? 12.817 1.217 -2.313 1.00 92.81 77 SER A O 1
ATOM 580 N N . MET A 1 78 ? 12.763 3.140 -3.477 1.00 94.31 78 MET A N 1
ATOM 581 C CA . MET A 1 78 ? 11.507 2.915 -4.192 1.00 94.31 78 MET A CA 1
ATOM 582 C C . MET A 1 78 ? 11.719 2.594 -5.678 1.00 94.31 78 MET A C 1
ATOM 584 O O . MET A 1 78 ? 10.748 2.247 -6.346 1.00 94.31 78 MET A O 1
ATOM 588 N N . ASP A 1 79 ? 12.961 2.630 -6.172 1.00 92.94 79 ASP A N 1
ATOM 589 C CA . ASP A 1 79 ? 13.316 2.315 -7.561 1.00 92.94 79 ASP A CA 1
ATOM 590 C C . ASP A 1 79 ? 13.250 0.801 -7.797 1.00 92.94 79 ASP A C 1
ATOM 592 O O . ASP A 1 79 ? 14.253 0.087 -7.819 1.00 92.94 79 ASP A O 1
ATOM 596 N N . ILE A 1 80 ? 12.026 0.284 -7.901 1.00 86.69 80 ILE A N 1
ATOM 597 C CA . ILE A 1 80 ? 11.739 -1.148 -7.967 1.00 86.69 80 ILE A CA 1
ATOM 598 C C . ILE A 1 80 ? 11.062 -1.519 -9.286 1.00 86.69 80 ILE A C 1
ATOM 600 O O . ILE A 1 80 ? 10.196 -0.815 -9.796 1.00 86.69 80 ILE A O 1
ATOM 604 N N . SER A 1 81 ? 11.412 -2.690 -9.811 1.00 85.69 81 SER A N 1
ATOM 605 C CA . SER A 1 81 ? 10.779 -3.269 -11.003 1.00 85.69 81 SER A CA 1
ATOM 606 C C . SER A 1 81 ? 9.522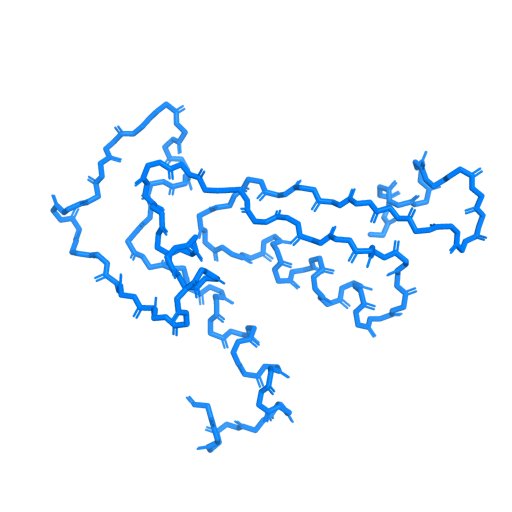 -4.084 -10.689 1.00 85.69 81 SER A C 1
ATOM 608 O O . SER A 1 81 ? 8.583 -4.128 -11.486 1.00 85.69 81 SER A O 1
ATOM 610 N N . LYS A 1 82 ? 9.516 -4.755 -9.529 1.00 89.44 82 LYS A N 1
ATOM 611 C CA . LYS A 1 82 ? 8.454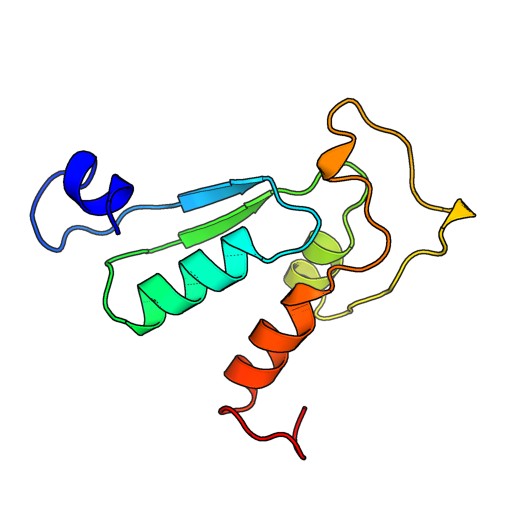 -5.644 -9.044 1.00 89.44 82 LYS A CA 1
ATOM 612 C C . LYS A 1 82 ? 8.229 -5.419 -7.550 1.00 89.44 82 LYS A C 1
ATOM 614 O O . LYS A 1 82 ? 9.158 -5.546 -6.756 1.00 89.44 82 LYS A O 1
ATOM 619 N N . ALA A 1 83 ? 6.984 -5.177 -7.158 1.00 92.00 83 ALA A N 1
ATOM 620 C CA . ALA A 1 83 ? 6.569 -5.153 -5.764 1.00 92.00 83 ALA A CA 1
ATOM 621 C C . ALA A 1 83 ? 6.321 -6.587 -5.265 1.00 92.00 83 ALA A C 1
ATOM 623 O O . ALA A 1 83 ? 5.266 -7.167 -5.500 1.00 92.00 83 ALA A O 1
ATOM 624 N N . SER A 1 84 ? 7.291 -7.195 -4.583 1.00 91.06 84 SER A N 1
ATOM 625 C CA . SER A 1 84 ? 7.199 -8.589 -4.139 1.00 91.06 84 SER A CA 1
ATOM 626 C C . SER A 1 84 ? 6.131 -8.828 -3.073 1.00 91.06 84 SER A C 1
ATOM 628 O O . SER A 1 84 ? 5.526 -9.888 -3.073 1.00 91.06 84 SER A O 1
ATOM 630 N N . ASN A 1 85 ? 5.818 -7.856 -2.206 1.00 94.62 85 ASN A N 1
ATOM 631 C CA . ASN A 1 85 ? 4.729 -8.031 -1.230 1.00 94.62 85 ASN A CA 1
ATOM 632 C C . ASN A 1 85 ? 3.335 -7.823 -1.837 1.00 94.62 85 ASN A C 1
ATOM 634 O O . ASN A 1 85 ? 2.344 -8.073 -1.153 1.00 94.62 85 ASN A O 1
ATOM 638 N N . PHE A 1 86 ? 3.245 -7.349 -3.082 1.00 94.50 86 PHE A N 1
ATOM 639 C CA . PHE A 1 86 ? 1.965 -7.080 -3.729 1.00 94.50 86 PHE A CA 1
ATOM 640 C C . PHE A 1 86 ? 1.148 -8.362 -3.943 1.00 94.50 86 PHE A C 1
ATOM 642 O O . PHE A 1 86 ? -0.069 -8.341 -3.784 1.00 94.50 86 PHE A O 1
ATOM 649 N N . GLU A 1 87 ? 1.811 -9.500 -4.170 1.00 94.12 87 GLU A N 1
ATOM 650 C CA . GLU A 1 87 ? 1.156 -10.812 -4.284 1.00 94.12 87 GLU A CA 1
ATOM 651 C C . GLU A 1 87 ? 0.293 -11.153 -3.057 1.00 94.12 87 GLU A C 1
ATOM 653 O O . GLU A 1 87 ? -0.794 -11.700 -3.200 1.00 94.12 87 GLU A O 1
ATOM 658 N N . ARG A 1 88 ? 0.716 -10.746 -1.849 1.00 96.00 88 ARG A N 1
ATOM 659 C CA . ARG A 1 88 ? -0.039 -10.992 -0.610 1.00 96.00 88 ARG A CA 1
ATOM 660 C C . ARG A 1 88 ? -1.354 -10.225 -0.575 1.00 96.00 88 ARG A C 1
ATOM 662 O O . ARG A 1 88 ? -2.338 -10.702 -0.022 1.00 96.00 88 ARG A O 1
ATOM 669 N N . TYR A 1 89 ? -1.366 -9.029 -1.156 1.00 94.88 89 TYR A N 1
ATOM 670 C CA . TYR A 1 89 ? -2.583 -8.240 -1.273 1.00 94.88 89 TYR A CA 1
ATOM 671 C C . TYR A 1 89 ? -3.545 -8.863 -2.282 1.00 94.88 89 TYR A C 1
ATOM 673 O O . TYR A 1 89 ? -4.719 -9.015 -1.968 1.00 94.88 89 TYR A O 1
ATOM 681 N 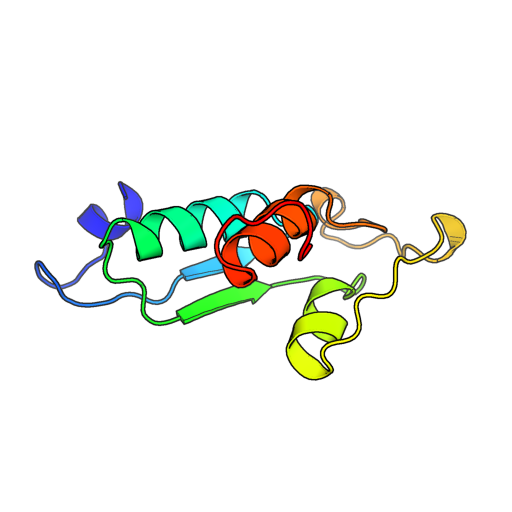N . VAL A 1 90 ? -3.044 -9.291 -3.445 1.00 93.75 90 VAL A N 1
ATOM 682 C CA . VAL A 1 90 ? -3.858 -9.995 -4.449 1.00 93.75 90 VAL A CA 1
ATOM 683 C C . VAL A 1 90 ? -4.448 -11.281 -3.867 1.00 93.75 90 VAL A C 1
ATOM 685 O O . VAL A 1 90 ? -5.647 -11.500 -4.001 1.00 93.75 90 VAL A O 1
ATOM 688 N N . TYR A 1 91 ? -3.654 -12.067 -3.140 1.00 95.19 91 TYR A N 1
ATOM 689 C CA . TYR A 1 91 ? -4.126 -13.257 -2.429 1.00 95.19 91 TYR A CA 1
ATOM 690 C C . TYR A 1 91 ? -5.265 -12.945 -1.446 1.00 95.19 91 TYR A C 1
ATOM 692 O O . TYR A 1 91 ? -6.316 -13.585 -1.468 1.00 95.19 91 TYR A O 1
ATOM 700 N N . ALA A 1 92 ? -5.105 -11.895 -0.635 1.00 94.44 92 ALA A N 1
ATOM 701 C CA . ALA A 1 92 ? -6.139 -11.472 0.305 1.00 94.44 92 ALA A CA 1
ATOM 702 C C . ALA A 1 92 ? -7.421 -10.972 -0.390 1.00 94.44 92 ALA A C 1
ATOM 704 O O . ALA A 1 92 ? -8.514 -11.138 0.152 1.00 94.44 92 ALA A O 1
ATOM 705 N N . LEU A 1 93 ? -7.313 -10.374 -1.584 1.00 91.56 93 LEU A N 1
ATOM 706 C CA . LEU A 1 93 ? -8.475 -9.977 -2.390 1.00 91.56 93 LEU A CA 1
ATOM 707 C C . LEU A 1 93 ? -9.252 -11.181 -2.936 1.00 91.56 93 LEU A C 1
ATOM 709 O O . LEU A 1 93 ? -10.469 -11.092 -3.079 1.00 91.56 93 LEU A O 1
ATOM 713 N N . HIS A 1 94 ? -8.575 -12.302 -3.185 1.00 93.44 94 HIS A N 1
ATOM 714 C CA . HIS A 1 94 ? -9.188 -13.554 -3.637 1.00 93.44 94 HIS A CA 1
ATOM 715 C C . HIS A 1 94 ? -9.620 -14.454 -2.468 1.00 93.44 94 HIS A C 1
ATOM 717 O O . HIS A 1 94 ? -9.759 -15.663 -2.623 1.00 93.44 94 HIS A O 1
ATOM 723 N N . GLY A 1 95 ? -9.853 -13.876 -1.285 1.00 92.75 95 GLY A N 1
ATOM 724 C CA . GLY A 1 95 ? -10.386 -14.612 -0.139 1.00 92.75 95 GLY A CA 1
ATOM 725 C C . GLY A 1 95 ? -9.397 -15.590 0.485 1.00 92.75 95 GLY A C 1
ATOM 726 O O . GLY A 1 95 ? -9.823 -16.575 1.080 1.00 92.75 95 GLY A O 1
ATOM 727 N N . ASP A 1 96 ? -8.097 -15.313 0.365 1.00 92.31 96 ASP A N 1
ATOM 728 C CA . ASP A 1 96 ? -7.038 -16.171 0.888 1.00 92.31 96 ASP A CA 1
ATOM 729 C C . ASP A 1 96 ? -7.045 -17.581 0.218 1.00 92.31 96 ASP A C 1
ATOM 731 O O . ASP A 1 96 ? -6.661 -18.585 0.826 1.00 92.31 96 ASP A O 1
ATOM 735 N N . ASP A 1 97 ? -7.456 -17.668 -1.058 1.00 90.62 97 ASP A N 1
ATOM 736 C CA . ASP A 1 97 ? -7.467 -18.900 -1.866 1.00 90.62 97 ASP A CA 1
ATOM 737 C C . ASP A 1 97 ? -6.244 -18.987 -2.810 1.00 90.62 97 ASP A C 1
ATOM 739 O O . ASP A 1 97 ? -6.113 -18.179 -3.736 1.00 90.62 97 ASP A O 1
ATOM 743 N N . PRO A 1 98 ? -5.341 -19.973 -2.624 1.00 86.50 98 PRO A N 1
ATOM 744 C CA . PRO A 1 98 ? -4.145 -20.123 -3.452 1.00 86.50 98 PRO A CA 1
ATOM 745 C C . PRO A 1 98 ? -4.423 -20.644 -4.869 1.00 86.50 98 PRO A C 1
ATOM 747 O O . PRO A 1 98 ? -3.515 -20.627 -5.691 1.00 86.50 98 PRO A O 1
ATOM 750 N N . VAL A 1 99 ? -5.627 -21.147 -5.160 1.00 85.94 99 VAL A N 1
ATOM 751 C CA . VAL A 1 99 ? -6.024 -21.607 -6.504 1.00 85.94 99 VAL A CA 1
ATOM 752 C C . VAL A 1 99 ? -6.611 -20.460 -7.326 1.00 85.94 99 VAL A C 1
ATOM 754 O O . VAL A 1 99 ? -6.474 -20.442 -8.548 1.00 85.94 99 VAL A O 1
ATOM 757 N N . ALA A 1 100 ? -7.260 -19.503 -6.660 1.00 75.81 100 ALA A N 1
ATOM 758 C CA . ALA A 1 100 ? -7.873 -18.337 -7.292 1.00 75.81 100 ALA A CA 1
ATOM 759 C C . ALA A 1 100 ? -6.907 -17.149 -7.479 1.00 75.81 100 ALA A C 1
ATOM 761 O O . ALA A 1 100 ? -7.311 -16.141 -8.059 1.00 75.81 100 ALA A O 1
ATOM 762 N N . THR A 1 101 ? -5.668 -17.260 -6.983 1.00 61.69 101 THR A N 1
ATOM 763 C CA . THR A 1 101 ? -4.612 -16.230 -7.026 1.00 61.69 101 THR A CA 1
ATOM 764 C C . THR A 1 101 ? -3.547 -16.579 -8.058 1.00 61.69 101 THR A C 1
ATOM 766 O O . THR A 1 101 ? -3.142 -15.666 -8.813 1.00 61.69 101 THR A O 1
#